Protein AF-A0A3C0SQT7-F1 (afdb_monomer)

pLDDT: mean 97.89, std 1.51, range [87.38, 98.88]

Structure (mmCIF, N/CA/C/O backbone):
data_AF-A0A3C0SQT7-F1
#
_entry.id   AF-A0A3C0SQT7-F1
#
loop_
_atom_site.group_PDB
_atom_site.id
_atom_site.type_symbol
_atom_site.label_atom_id
_atom_site.label_alt_id
_atom_site.label_comp_id
_atom_site.label_asym_id
_atom_site.label_entity_id
_atom_site.label_seq_id
_atom_site.pdbx_PDB_ins_code
_atom_site.Cartn_x
_atom_site.Cartn_y
_atom_site.Cartn_z
_atom_site.occupancy
_atom_site.B_iso_or_equiv
_atom_site.auth_seq_id
_atom_site.auth_comp_id
_atom_site.auth_asym_id
_atom_site.auth_atom_id
_atom_site.pdbx_PDB_model_num
ATOM 1 N N . MET A 1 1 ? -16.735 1.673 13.187 1.00 87.38 1 MET A N 1
ATOM 2 C CA . MET A 1 1 ? -15.545 1.034 12.610 1.00 87.38 1 MET A CA 1
ATOM 3 C C . MET A 1 1 ? -15.595 1.122 11.094 1.00 87.38 1 MET A C 1
ATOM 5 O O . MET A 1 1 ? -16.348 0.383 10.459 1.00 87.38 1 MET A O 1
ATOM 9 N N . LEU A 1 2 ? -14.844 2.061 10.519 1.00 97.69 2 LEU A N 1
ATOM 10 C CA . LEU A 1 2 ? -14.677 2.202 9.072 1.00 97.69 2 LEU A CA 1
ATOM 11 C C . LEU A 1 2 ? -13.534 1.293 8.607 1.00 97.69 2 LEU A C 1
ATOM 13 O O . LEU A 1 2 ? -12.443 1.322 9.170 1.00 97.69 2 LEU A O 1
ATOM 17 N N . LYS A 1 3 ? -13.774 0.491 7.572 1.00 98.12 3 LYS A N 1
ATOM 18 C CA . LYS A 1 3 ? -12.757 -0.387 6.983 1.00 98.12 3 LYS A CA 1
ATOM 19 C C . LYS A 1 3 ? -12.244 0.231 5.697 1.00 98.12 3 LYS A C 1
ATOM 21 O O . LYS A 1 3 ? -13.047 0.627 4.854 1.00 98.12 3 LYS A O 1
ATOM 26 N N . VAL A 1 4 ? -10.927 0.295 5.548 1.00 98.12 4 VAL A N 1
ATOM 27 C CA . VAL A 1 4 ? -10.284 0.901 4.381 1.00 98.12 4 VAL A CA 1
ATO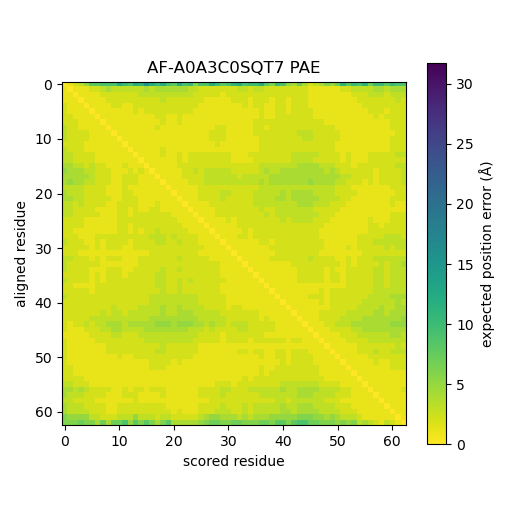M 28 C C . VAL A 1 4 ? -9.250 -0.030 3.766 1.00 98.12 4 VAL A C 1
ATOM 30 O O . VAL A 1 4 ? -8.650 -0.871 4.438 1.00 98.12 4 VAL A O 1
ATOM 33 N N . VAL A 1 5 ? -9.036 0.152 2.469 1.00 98.50 5 VAL A N 1
ATOM 34 C CA . VAL A 1 5 ? -7.926 -0.442 1.728 1.00 98.50 5 VAL A CA 1
ATOM 35 C C . VAL A 1 5 ? -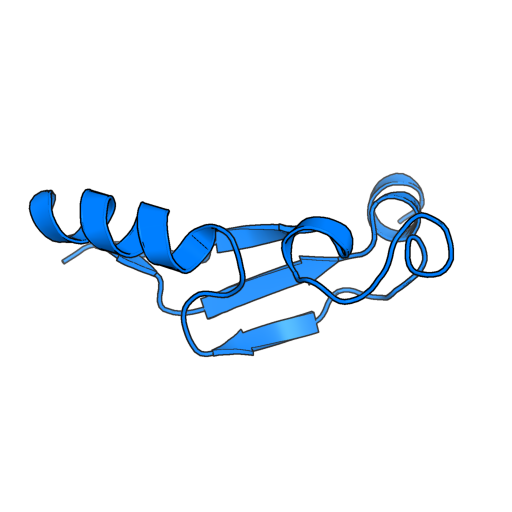6.890 0.650 1.502 1.00 98.50 5 VAL A C 1
ATOM 37 O O . VAL A 1 5 ? -7.234 1.753 1.082 1.00 98.50 5 VAL A O 1
ATOM 40 N N . HIS A 1 6 ? -5.629 0.352 1.796 1.00 98.62 6 HIS A N 1
ATOM 41 C CA . HIS A 1 6 ? -4.522 1.274 1.570 1.00 98.62 6 HIS A CA 1
ATOM 42 C C . HIS A 1 6 ? -3.851 0.939 0.239 1.00 98.62 6 HIS A C 1
ATOM 44 O O . HIS A 1 6 ? -3.412 -0.186 0.040 1.00 98.62 6 HIS A O 1
ATOM 50 N N . TYR A 1 7 ? -3.787 1.888 -0.686 1.00 98.44 7 TYR A N 1
ATOM 51 C CA . TYR A 1 7 ? -3.045 1.711 -1.932 1.00 98.44 7 TYR A CA 1
ATOM 52 C C . TYR A 1 7 ? -1.645 2.305 -1.789 1.00 98.44 7 TYR A C 1
ATOM 54 O O . TYR A 1 7 ? -1.514 3.439 -1.329 1.00 98.44 7 TYR A O 1
ATOM 62 N N . ILE A 1 8 ? -0.621 1.562 -2.202 1.00 98.56 8 ILE A N 1
ATOM 63 C CA . ILE A 1 8 ? 0.767 2.033 -2.261 1.00 98.56 8 ILE A CA 1
ATOM 64 C C . ILE A 1 8 ? 1.472 1.499 -3.508 1.00 98.56 8 ILE A C 1
ATOM 66 O O . ILE A 1 8 ? 1.030 0.525 -4.114 1.00 98.56 8 ILE A O 1
ATOM 70 N N . ASN A 1 9 ? 2.598 2.111 -3.864 1.00 98.56 9 ASN A N 1
ATOM 71 C CA . ASN A 1 9 ? 3.435 1.614 -4.947 1.00 98.56 9 ASN A CA 1
ATOM 72 C C . ASN A 1 9 ? 4.402 0.500 -4.497 1.00 98.56 9 ASN A C 1
ATOM 74 O O . ASN A 1 9 ? 4.518 0.185 -3.305 1.00 98.56 9 ASN A O 1
ATOM 78 N N . GLN A 1 10 ? 5.135 -0.080 -5.449 1.00 98.56 10 GLN A N 1
ATOM 79 C CA . GLN A 1 10 ? 6.132 -1.131 -5.217 1.00 98.56 10 GLN A CA 1
ATOM 80 C C . GLN A 1 10 ? 7.237 -0.714 -4.235 1.00 98.56 10 GLN A C 1
ATOM 82 O O . GLN A 1 10 ? 7.715 -1.542 -3.452 1.00 98.56 10 GLN A O 1
ATOM 87 N N . PHE A 1 11 ? 7.622 0.566 -4.252 1.00 98.38 11 PHE A N 1
ATOM 88 C CA . PHE A 1 11 ? 8.700 1.092 -3.422 1.00 98.38 11 PHE A CA 1
ATOM 89 C C . PHE A 1 11 ? 8.285 1.131 -1.952 1.00 98.38 11 PHE A C 1
ATOM 91 O O . PHE A 1 11 ? 8.941 0.533 -1.097 1.00 98.38 11 PHE A O 1
ATOM 98 N N . TYR A 1 12 ? 7.140 1.748 -1.649 1.00 98.38 12 TYR A N 1
ATOM 99 C CA . TYR A 1 12 ? 6.596 1.786 -0.290 1.00 98.38 12 TYR A CA 1
ATOM 100 C C . TYR A 1 12 ? 6.174 0.403 0.217 1.00 98.38 12 TYR A C 1
ATOM 102 O O . TYR A 1 12 ? 6.143 0.179 1.429 1.00 98.38 12 TYR A O 1
ATOM 110 N N . ALA A 1 13 ? 5.888 -0.536 -0.686 1.00 98.19 13 ALA A N 1
ATOM 111 C CA . ALA A 1 13 ? 5.644 -1.932 -0.347 1.00 98.19 13 ALA A CA 1
ATOM 112 C C . ALA A 1 13 ? 6.920 -2.741 -0.041 1.00 98.19 13 ALA A C 1
ATOM 114 O O . ALA A 1 13 ? 6.815 -3.890 0.397 1.00 98.19 13 ALA A O 1
ATOM 115 N N . GLY A 1 14 ? 8.113 -2.175 -0.264 1.00 97.88 14 GLY A N 1
ATOM 116 C CA . GLY A 1 14 ? 9.396 -2.851 -0.060 1.00 97.88 14 GLY A CA 1
ATOM 117 C C . GLY A 1 14 ? 9.698 -3.941 -1.094 1.00 97.88 14 GLY A C 1
ATOM 118 O O . GLY A 1 14 ? 10.443 -4.869 -0.791 1.00 97.88 14 GLY A O 1
ATOM 119 N N . ILE A 1 15 ? 9.098 -3.868 -2.289 1.00 97.94 15 ILE A N 1
ATOM 120 C CA . ILE A 1 15 ? 9.286 -4.859 -3.362 1.00 97.94 15 ILE A CA 1
ATOM 121 C C . ILE A 1 15 ? 10.539 -4.554 -4.198 1.00 97.94 15 ILE A C 1
ATOM 123 O O . ILE A 1 15 ? 11.209 -5.482 -4.649 1.00 97.94 15 ILE A O 1
ATOM 127 N N . GLY A 1 16 ? 10.861 -3.274 -4.393 1.00 97.94 16 GLY A N 1
ATOM 128 C CA . GLY A 1 16 ? 12.006 -2.808 -5.179 1.00 97.94 16 GLY A CA 1
ATOM 129 C C . GLY A 1 16 ? 11.825 -1.366 -5.648 1.00 97.94 16 GLY A C 1
ATOM 130 O O . GLY A 1 16 ? 10.815 -0.739 -5.331 1.00 97.94 16 GLY A O 1
ATOM 131 N N . GLY A 1 17 ? 12.810 -0.836 -6.367 1.00 97.88 17 GLY A N 1
ATOM 132 C CA . GLY A 1 17 ? 12.774 0.496 -6.970 1.00 97.88 17 GLY A CA 1
ATOM 133 C C . GLY A 1 17 ? 12.181 0.485 -8.381 1.00 97.88 17 GLY A C 1
ATOM 134 O O . GLY A 1 17 ? 11.175 -0.178 -8.650 1.00 97.88 17 GLY A O 1
ATOM 135 N N . GLU A 1 18 ? 12.820 1.228 -9.284 1.00 97.56 18 GLU A N 1
ATOM 136 C CA . GLU A 1 18 ? 12.448 1.329 -10.703 1.00 97.56 18 GLU A CA 1
ATOM 137 C C . GLU A 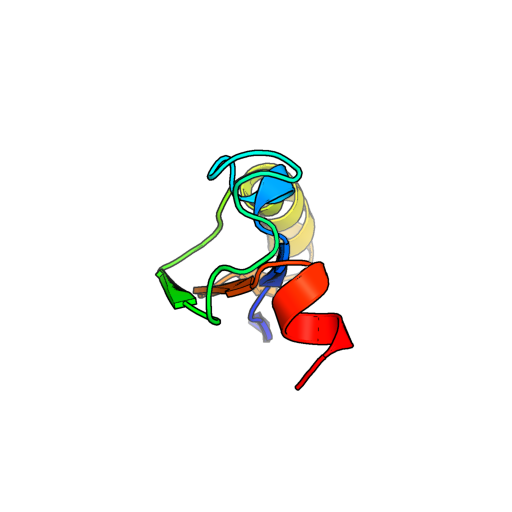1 18 ? 12.44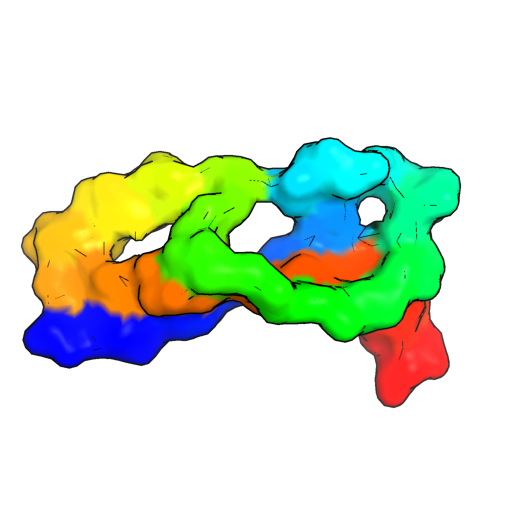0 -0.039 -11.402 1.00 97.56 18 GLU A C 1
ATOM 139 O O . GLU A 1 18 ? 11.586 -0.316 -12.235 1.00 97.56 18 GLU A O 1
ATOM 144 N N . GLU A 1 19 ? 13.319 -0.963 -11.004 1.00 98.12 19 GLU A N 1
ATOM 145 C CA . GLU A 1 19 ? 13.393 -2.316 -11.570 1.00 98.12 19 GLU A CA 1
ATOM 146 C C . GLU A 1 19 ? 12.154 -3.181 -11.278 1.00 98.12 19 GLU A C 1
ATOM 148 O O . GLU A 1 19 ? 12.017 -4.286 -11.812 1.00 98.12 19 GLU A O 1
ATOM 153 N N . LYS A 1 20 ? 11.266 -2.699 -10.401 1.00 98.38 20 LYS A N 1
ATOM 154 C CA . LYS A 1 20 ? 9.973 -3.303 -10.067 1.00 98.38 20 LYS A CA 1
ATOM 155 C C . LYS A 1 20 ? 8.788 -2.385 -10.382 1.00 98.38 20 LYS A C 1
ATOM 157 O O . LYS A 1 20 ? 7.673 -2.710 -9.982 1.00 98.38 20 LYS A O 1
ATOM 162 N N . ALA A 1 21 ? 8.984 -1.275 -11.092 1.00 98.31 21 ALA A N 1
ATOM 163 C CA . ALA A 1 21 ? 7.905 -0.337 -11.405 1.00 98.31 21 ALA A CA 1
ATOM 164 C C . ALA A 1 21 ? 6.836 -0.913 -12.359 1.00 98.31 21 ALA A C 1
ATOM 166 O O . ALA A 1 21 ? 5.732 -0.380 -12.425 1.00 98.31 21 ALA A O 1
ATOM 167 N N . ASP A 1 22 ? 7.108 -2.041 -13.023 1.00 98.38 22 ASP A N 1
ATOM 168 C CA . ASP A 1 22 ? 6.175 -2.697 -13.956 1.00 98.38 22 ASP A CA 1
ATOM 169 C C . ASP A 1 22 ? 5.348 -3.836 -13.329 1.00 98.38 22 ASP A C 1
ATOM 171 O O . ASP A 1 22 ? 4.647 -4.569 -14.036 1.00 98.38 22 ASP A O 1
ATOM 175 N N . ILE A 1 23 ? 5.443 -4.061 -12.011 1.00 98.50 23 ILE A N 1
ATOM 176 C CA . ILE A 1 23 ? 4.671 -5.141 -11.382 1.00 98.50 23 ILE A CA 1
ATOM 177 C C . ILE A 1 23 ? 3.167 -4.868 -11.489 1.00 98.50 23 ILE A C 1
ATOM 179 O O . ILE A 1 23 ? 2.687 -3.758 -11.253 1.00 98.50 23 ILE A O 1
ATOM 183 N N . LYS A 1 24 ? 2.414 -5.925 -11.796 1.00 98.56 24 LYS A N 1
ATOM 184 C CA . LYS A 1 24 ? 0.951 -5.884 -11.820 1.00 98.56 24 LYS A CA 1
ATOM 185 C C . LYS A 1 24 ? 0.385 -5.615 -10.419 1.00 98.56 24 LYS A C 1
ATOM 187 O O . LYS A 1 24 ? 1.037 -5.974 -9.436 1.00 98.56 24 LYS A O 1
ATOM 192 N N . PRO A 1 25 ? -0.844 -5.077 -10.323 1.00 98.38 25 PRO A N 1
ATOM 193 C CA . PRO A 1 25 ? -1.540 -4.937 -9.060 1.00 98.38 25 PRO A CA 1
ATOM 194 C C . PRO A 1 25 ? -1.627 -6.271 -8.312 1.00 98.38 25 PRO A C 1
ATOM 196 O O . PRO A 1 25 ? -2.069 -7.277 -8.871 1.00 98.38 25 PRO A O 1
ATOM 199 N N . GLU A 1 26 ? -1.262 -6.265 -7.036 1.00 98.50 26 GLU A N 1
ATOM 200 C CA . GLU A 1 26 ? -1.478 -7.365 -6.103 1.00 98.50 26 GLU A CA 1
ATOM 201 C C . GLU A 1 26 ? -2.125 -6.865 -4.808 1.00 98.50 26 GLU A C 1
ATOM 203 O O . GLU A 1 26 ? -2.043 -5.689 -4.451 1.00 98.50 26 GLU A O 1
ATOM 208 N N . VAL A 1 27 ? -2.790 -7.772 -4.096 1.00 98.69 27 VAL A N 1
ATOM 209 C CA . VAL A 1 27 ? -3.427 -7.488 -2.807 1.00 98.69 27 VAL A CA 1
ATOM 210 C C . VAL A 1 27 ? -2.700 -8.273 -1.728 1.00 98.69 27 VAL A C 1
ATOM 212 O O . VAL A 1 27 ? -2.451 -9.468 -1.887 1.00 98.69 27 VAL A O 1
ATOM 215 N N . ARG A 1 28 ? -2.404 -7.618 -0.607 1.00 98.44 28 ARG A N 1
ATOM 216 C CA . ARG A 1 28 ? -1.927 -8.263 0.619 1.00 98.44 28 ARG A CA 1
ATOM 217 C C . ARG A 1 28 ? -2.890 -7.969 1.761 1.00 98.44 28 ARG A C 1
ATOM 219 O O . ARG A 1 28 ? -3.377 -6.846 1.891 1.00 98.44 28 ARG A O 1
ATOM 226 N N . GLU A 1 29 ? -3.175 -8.977 2.579 1.00 98.44 29 GLU A N 1
ATOM 227 C CA . GLU A 1 29 ? -4.013 -8.805 3.769 1.00 98.44 29 GLU A CA 1
ATOM 228 C C . GLU A 1 29 ? -3.327 -7.896 4.799 1.00 98.44 29 GLU A C 1
ATOM 230 O O . GLU A 1 29 ? -2.119 -7.983 5.025 1.00 98.44 29 GLU A O 1
ATOM 235 N N . GLY A 1 30 ? -4.111 -7.018 5.430 1.00 98.00 30 GLY A N 1
ATOM 236 C CA . GLY A 1 30 ? -3.618 -6.051 6.406 1.00 98.00 30 GLY A CA 1
ATOM 237 C C . GLY A 1 30 ? -2.794 -4.908 5.804 1.00 98.00 30 GLY A C 1
ATOM 238 O O . GLY A 1 30 ? -2.886 -4.578 4.620 1.00 98.00 30 GLY A O 1
ATOM 239 N N . PHE A 1 31 ? -2.010 -4.249 6.657 1.00 98.12 31 PHE A N 1
ATOM 240 C CA . PHE A 1 31 ? -1.145 -3.139 6.262 1.00 98.12 31 PHE A CA 1
ATOM 241 C C . PHE A 1 31 ? 0.213 -3.628 5.738 1.00 98.12 31 PHE A C 1
ATOM 243 O O . PHE A 1 31 ? 0.770 -4.609 6.227 1.00 98.12 31 PHE A O 1
ATOM 250 N N . VAL A 1 32 ? 0.800 -2.877 4.807 1.00 98.38 32 VAL A N 1
ATOM 251 C CA . VAL A 1 32 ? 2.171 -3.083 4.315 1.00 98.38 32 VAL A CA 1
ATOM 252 C C . VAL A 1 32 ? 2.946 -1.765 4.382 1.00 98.38 32 VAL A C 1
ATOM 254 O O . VAL A 1 32 ? 2.376 -0.687 4.190 1.00 98.38 32 VAL A O 1
ATOM 257 N N . GLY A 1 33 ? 4.244 -1.850 4.690 1.00 97.50 33 GLY A N 1
ATOM 258 C CA . GLY A 1 33 ? 5.167 -0.713 4.693 1.00 97.50 33 GLY A CA 1
ATOM 259 C C . GLY A 1 33 ? 4.687 0.451 5.577 1.00 97.50 33 GLY A C 1
ATOM 260 O O . GLY A 1 33 ? 4.404 0.233 6.761 1.00 97.50 33 GLY A O 1
ATOM 261 N N . PRO A 1 34 ? 4.547 1.681 5.040 1.00 98.00 34 PRO A N 1
ATOM 262 C CA . PRO A 1 34 ? 4.100 2.842 5.817 1.00 98.00 34 PRO A CA 1
ATOM 263 C C . PRO A 1 34 ? 2.680 2.683 6.391 1.00 98.00 34 PRO A C 1
ATOM 265 O O . PRO A 1 34 ? 2.310 3.387 7.334 1.00 98.00 34 PRO A O 1
ATOM 268 N N . GLY A 1 35 ? 1.904 1.713 5.888 1.00 97.88 35 GLY A N 1
ATOM 269 C CA . GLY A 1 35 ? 0.594 1.357 6.419 1.00 97.88 35 GLY A CA 1
ATOM 270 C C . GLY A 1 35 ? 0.610 0.971 7.902 1.00 97.88 35 GLY A C 1
ATOM 271 O O . GLY A 1 35 ? -0.394 1.187 8.568 1.00 97.88 35 GLY A O 1
ATOM 272 N N . LEU A 1 36 ? 1.722 0.464 8.458 1.00 97.81 36 LEU A N 1
ATOM 273 C CA . LEU A 1 36 ? 1.817 0.155 9.895 1.00 97.81 36 LEU A CA 1
ATOM 274 C C . LEU A 1 36 ? 1.606 1.411 10.756 1.00 97.81 36 LEU A C 1
ATOM 276 O O . LEU A 1 36 ? 0.788 1.411 11.679 1.00 97.81 36 LEU A O 1
ATOM 280 N N . GLY A 1 37 ? 2.336 2.484 10.441 1.00 97.94 37 GLY A N 1
ATOM 281 C CA . GLY A 1 37 ? 2.237 3.752 11.161 1.00 97.94 37 GLY A CA 1
ATOM 282 C C . GLY A 1 37 ? 0.878 4.411 10.948 1.00 97.94 37 GLY A C 1
ATOM 283 O O . GLY A 1 37 ? 0.230 4.820 11.913 1.00 97.94 37 GLY A O 1
ATOM 284 N N . LEU A 1 38 ? 0.410 4.431 9.695 1.00 98.00 38 LEU A N 1
ATOM 285 C CA . LEU A 1 38 ? -0.905 4.964 9.343 1.00 98.00 38 LEU A CA 1
ATOM 286 C C . LEU A 1 38 ? -2.032 4.227 10.081 1.00 98.00 38 LEU A C 1
ATOM 288 O O . LEU A 1 38 ? -2.884 4.87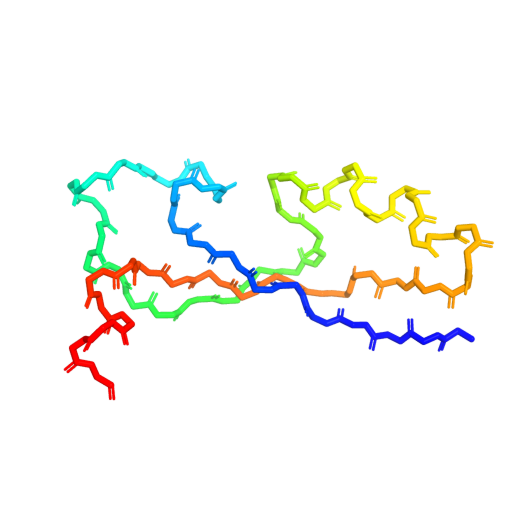7 10.677 1.00 98.00 38 LEU A O 1
ATOM 292 N N . ASN A 1 39 ? -2.007 2.892 10.124 1.00 97.50 39 ASN A N 1
ATOM 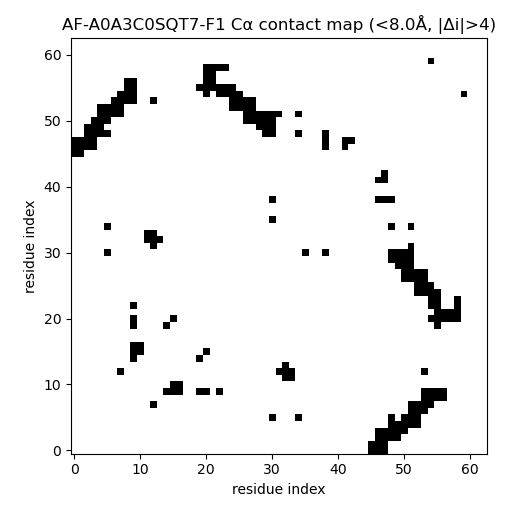293 C CA . ASN A 1 39 ? -2.996 2.087 10.843 1.00 97.50 39 ASN A CA 1
ATOM 294 C C . ASN A 1 39 ? -3.029 2.428 12.342 1.00 97.50 39 ASN A C 1
ATOM 296 O O . ASN A 1 39 ? -4.096 2.475 12.943 1.00 97.50 39 ASN A O 1
ATOM 300 N N . GLY A 1 40 ? -1.874 2.708 12.956 1.00 97.44 40 GLY A N 1
ATOM 301 C CA . GLY A 1 40 ? -1.803 3.149 14.352 1.00 97.44 40 GLY A CA 1
ATOM 302 C C . GLY A 1 40 ? -2.470 4.506 14.606 1.00 97.44 40 GLY A C 1
ATOM 303 O O . GLY A 1 40 ? -3.074 4.703 15.660 1.00 97.44 40 GLY A O 1
ATOM 304 N N . LEU A 1 41 ? -2.388 5.435 13.648 1.00 98.00 41 LEU A N 1
ATOM 305 C CA . LEU A 1 41 ? -3.084 6.724 13.716 1.00 98.00 41 LEU A CA 1
ATOM 306 C C . LEU A 1 41 ? -4.587 6.555 13.467 1.00 98.00 41 LEU A C 1
ATOM 308 O O . LEU A 1 41 ? -5.388 7.037 14.260 1.00 98.00 41 LEU A O 1
ATOM 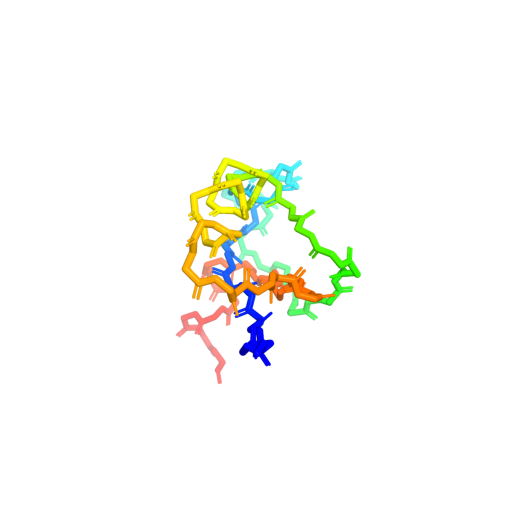312 N N . LEU A 1 42 ? -4.953 5.808 12.425 1.00 97.56 42 LEU A N 1
ATOM 313 C CA . LEU A 1 42 ? -6.334 5.537 12.019 1.00 97.56 42 LEU A CA 1
ATOM 314 C C . LEU A 1 42 ? -7.147 4.808 13.093 1.00 97.56 42 LEU A C 1
ATOM 316 O O . LEU A 1 42 ? -8.317 5.122 13.297 1.00 97.56 42 LEU A O 1
ATOM 320 N N . LYS A 1 43 ? -6.520 3.904 13.852 1.00 95.69 43 LYS A N 1
ATOM 321 C CA . LYS A 1 43 ? -7.177 3.222 14.975 1.00 95.69 43 LYS A CA 1
ATOM 322 C C . LYS A 1 43 ? -7.719 4.179 16.038 1.00 95.69 43 LYS A C 1
ATOM 324 O O . LYS A 1 43 ? -8.701 3.841 16.691 1.00 95.69 43 LYS A O 1
ATOM 329 N N . LYS A 1 44 ? -7.112 5.360 16.218 1.00 97.25 44 LYS A N 1
ATOM 330 C CA . LYS A 1 44 ? -7.610 6.386 17.158 1.00 97.25 44 LYS A CA 1
ATOM 331 C C . LYS A 1 44 ? -8.940 6.994 16.702 1.00 97.25 44 LYS A C 1
ATOM 333 O O . LYS A 1 44 ? -9.687 7.487 17.535 1.00 97.25 44 LYS A O 1
ATOM 338 N N . GLU A 1 45 ? -9.227 6.898 15.407 1.00 97.50 45 GLU A N 1
ATOM 339 C CA . GLU A 1 45 ? -10.424 7.412 14.739 1.00 97.50 45 GLU A CA 1
ATOM 340 C C . GLU A 1 45 ? -11.431 6.288 14.401 1.00 97.50 45 GLU A C 1
ATOM 342 O O . GLU A 1 45 ? -12.317 6.481 13.574 1.00 97.50 45 GLU A O 1
ATOM 347 N N . ASP A 1 46 ? -11.298 5.093 15.000 1.00 97.25 46 ASP A N 1
ATOM 348 C CA . ASP A 1 46 ? -12.137 3.912 14.706 1.00 97.25 46 ASP A CA 1
ATOM 349 C C . ASP A 1 46 ? -12.116 3.508 13.208 1.00 97.25 46 ASP A C 1
ATOM 351 O O . ASP A 1 46 ? -13.123 3.095 12.615 1.00 97.25 46 ASP A O 1
ATOM 355 N N . VAL A 1 47 ? -10.934 3.634 12.588 1.00 98.31 47 VAL A N 1
ATOM 356 C CA . VAL A 1 47 ? -10.640 3.221 11.208 1.00 98.31 47 VAL A CA 1
ATOM 357 C C . VAL A 1 47 ? -9.581 2.109 11.190 1.00 98.31 47 VAL A C 1
ATOM 359 O O . VAL A 1 47 ? -8.574 2.180 11.894 1.00 98.31 47 VAL A O 1
ATOM 362 N N . GLU A 1 48 ? -9.782 1.088 10.353 1.00 97.50 48 GLU A N 1
ATOM 363 C CA . GLU A 1 48 ? -8.885 -0.067 10.214 1.00 97.50 48 GLU A CA 1
ATOM 364 C C . GLU A 1 48 ? -8.465 -0.293 8.754 1.00 97.50 48 GLU A C 1
ATOM 366 O O . GLU A 1 48 ? -9.314 -0.379 7.861 1.00 97.50 48 GLU A O 1
ATOM 371 N N . ILE A 1 49 ? -7.157 -0.453 8.516 1.00 98.44 49 ILE A N 1
ATOM 372 C CA . ILE A 1 49 ? -6.636 -0.941 7.231 1.00 98.44 49 ILE A CA 1
ATOM 373 C C . ILE A 1 49 ? -6.796 -2.462 7.186 1.00 98.44 49 ILE A C 1
ATOM 375 O O . ILE A 1 49 ? -6.078 -3.182 7.8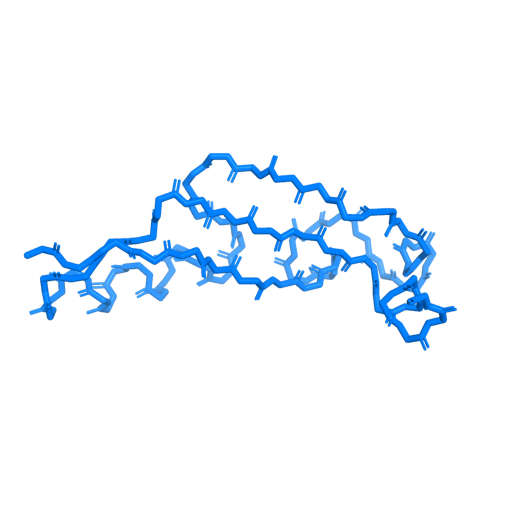80 1.00 98.44 49 ILE A O 1
ATOM 379 N N . VAL A 1 50 ? -7.710 -2.950 6.346 1.00 98.38 50 VAL A N 1
ATOM 380 C CA . VAL A 1 50 ? -7.998 -4.392 6.228 1.00 98.38 50 VAL A CA 1
ATOM 381 C C . VAL A 1 50 ? -7.188 -5.081 5.131 1.00 98.38 50 VAL A C 1
ATOM 383 O O . VAL A 1 50 ? -6.973 -6.289 5.188 1.00 98.38 50 VAL A O 1
ATOM 386 N N . ALA A 1 51 ? -6.715 -4.321 4.145 1.00 98.69 51 ALA A N 1
ATOM 387 C CA . ALA A 1 51 ? -5.867 -4.815 3.070 1.00 98.69 51 ALA A CA 1
ATOM 388 C C . ALA A 1 51 ? -5.023 -3.684 2.480 1.00 98.69 51 ALA A C 1
ATOM 390 O O . ALA A 1 51 ? -5.372 -2.502 2.589 1.00 98.69 51 ALA A O 1
ATOM 391 N N . THR A 1 52 ? -3.943 -4.067 1.808 1.00 98.88 52 THR A N 1
ATOM 392 C CA . THR A 1 52 ? -3.110 -3.172 1.015 1.00 98.88 52 THR A CA 1
ATOM 393 C C . THR A 1 52 ? -3.126 -3.618 -0.442 1.00 98.88 52 THR A C 1
ATOM 395 O O . THR A 1 52 ? -2.851 -4.782 -0.733 1.00 98.88 52 THR A O 1
ATOM 398 N N . VAL A 1 53 ? -3.436 -2.697 -1.352 1.00 98.75 53 VAL A N 1
ATOM 399 C CA . VAL A 1 53 ? -3.245 -2.888 -2.795 1.00 98.75 53 VAL A CA 1
ATOM 400 C C . VAL A 1 53 ? -1.890 -2.306 -3.159 1.00 98.75 53 VAL A C 1
ATOM 402 O O . VAL A 1 53 ? -1.568 -1.187 -2.763 1.00 98.75 53 VAL A O 1
ATOM 405 N N . ILE A 1 54 ? -1.103 -3.071 -3.901 1.00 98.81 54 ILE A N 1
ATOM 406 C CA . ILE A 1 54 ? 0.234 -2.689 -4.334 1.00 98.81 54 ILE A CA 1
ATOM 407 C C . ILE A 1 54 ? 0.268 -2.748 -5.850 1.00 98.81 54 ILE A C 1
ATOM 409 O O . ILE A 1 54 ? -0.125 -3.761 -6.415 1.00 98.81 54 ILE A O 1
ATOM 413 N N . CYS A 1 55 ? 0.749 -1.702 -6.510 1.00 98.75 55 CYS A N 1
ATOM 414 C CA . CYS A 1 55 ? 0.980 -1.712 -7.952 1.00 98.75 55 CYS A CA 1
ATOM 415 C C . CYS A 1 55 ? 2.287 -0.990 -8.273 1.00 98.75 55 CYS A C 1
ATOM 417 O O . CYS A 1 55 ? 2.675 -0.069 -7.560 1.00 98.75 55 CYS A O 1
ATOM 419 N N . GLY A 1 56 ? 2.980 -1.414 -9.325 1.00 98.69 56 GLY A N 1
ATOM 420 C CA . GLY A 1 56 ? 4.131 -0.677 -9.820 1.00 98.69 56 GLY A CA 1
ATOM 421 C C . GLY A 1 56 ? 3.714 0.669 -10.421 1.00 98.69 56 GLY A C 1
ATOM 422 O O . GLY A 1 56 ? 2.666 0.748 -11.067 1.00 98.69 56 GLY A O 1
ATOM 423 N N . ASP A 1 57 ? 4.515 1.716 -10.201 1.00 98.25 57 ASP A N 1
ATOM 424 C CA . ASP A 1 57 ? 4.225 3.067 -10.709 1.00 98.25 57 ASP A CA 1
ATOM 425 C C . ASP A 1 57 ? 4.093 3.108 -12.241 1.00 98.25 57 ASP A C 1
ATOM 427 O O . ASP A 1 57 ? 3.126 3.673 -12.755 1.00 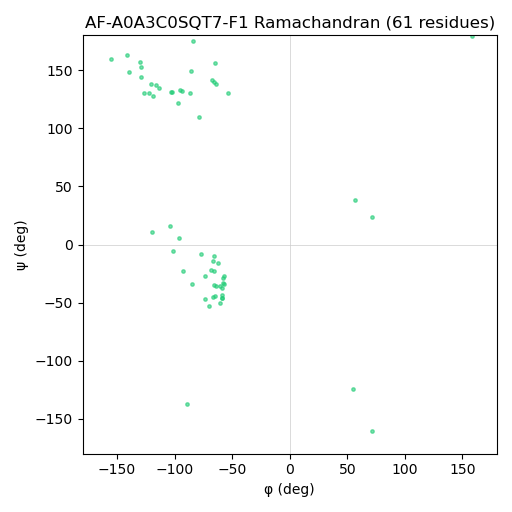98.25 57 ASP A O 1
ATOM 431 N N . SER A 1 58 ? 5.013 2.467 -12.973 1.00 98.38 58 SER A N 1
ATOM 432 C CA . SER A 1 58 ? 4.961 2.386 -14.440 1.00 98.38 58 SER A CA 1
ATOM 433 C C . SER A 1 58 ? 3.746 1.593 -14.910 1.00 98.38 58 SER A C 1
ATOM 435 O O . SER A 1 58 ? 3.008 2.058 -15.774 1.00 98.38 58 SER A O 1
ATOM 437 N N . TYR A 1 59 ? 3.458 0.444 -14.282 1.00 98.56 59 TYR A N 1
ATOM 438 C CA . TYR A 1 59 ? 2.277 -0.345 -14.641 1.00 98.56 59 TYR A CA 1
ATOM 439 C C . TYR A 1 59 ? 0.981 0.461 -14.475 1.00 98.56 59 TYR A C 1
ATOM 441 O O . TYR A 1 59 ? 0.119 0.414 -15.353 1.00 98.56 59 TYR A O 1
ATOM 449 N N . PHE A 1 60 ? 0.855 1.206 -13.370 1.00 97.81 60 PHE A N 1
ATOM 450 C CA . PHE A 1 60 ? -0.302 2.060 -13.090 1.00 97.81 60 PHE A CA 1
ATOM 451 C C . PHE A 1 60 ? -0.431 3.229 -14.075 1.00 97.81 60 PHE A C 1
ATOM 453 O O . PHE A 1 60 ? -1.541 3.630 -14.405 1.00 97.81 60 PHE A O 1
ATOM 460 N N . ALA A 1 61 ? 0.684 3.799 -14.536 1.00 97.62 61 ALA A N 1
ATOM 461 C CA . ALA A 1 61 ? 0.664 4.897 -15.499 1.00 97.62 61 ALA A CA 1
ATOM 462 C C . ALA A 1 61 ? 0.283 4.443 -16.921 1.00 97.62 61 ALA A C 1
ATOM 464 O O . ALA A 1 61 ? -0.234 5.242 -17.703 1.00 97.62 61 ALA A O 1
ATOM 465 N N . GLU A 1 62 ? 0.551 3.181 -17.261 1.00 97.75 62 GLU A N 1
ATOM 466 C CA . GLU A 1 62 ? 0.437 2.655 -18.624 1.00 97.75 62 GLU A CA 1
ATOM 467 C C . GLU A 1 62 ? -0.836 1.822 -18.896 1.00 97.75 62 GLU A C 1
ATOM 469 O O . GLU A 1 62 ? -1.053 1.436 -20.047 1.00 97.75 62 GLU A O 1
ATOM 474 N N . ASN A 1 63 ? -1.683 1.541 -17.891 1.00 94.19 63 ASN A N 1
ATOM 475 C CA . ASN A 1 63 ? -2.880 0.677 -18.002 1.00 94.19 63 ASN A CA 1
ATOM 476 C C . ASN A 1 63 ? -4.107 1.257 -17.289 1.00 94.19 63 ASN A C 1
ATOM 478 O O . ASN A 1 63 ? -5.231 1.003 -17.783 1.00 94.19 63 ASN A O 1
#

Solvent-accessible surface area (backbone atoms only — not comparable to full-atom values): 3450 Å² total; per-residue (Å²): 122,49,78,42,72,44,76,46,38,26,55,57,57,72,74,37,58,79,95,36,18,67,39,71,77,45,79,44,81,30,58,53,56,68,36,56,61,51,36,62,57,34,48,79,73,45,28,43,50,59,24,22,40,35,29,7,61,54,36,65,75,75,109

Foldseek 3Di:
DAEDEAEDECVQQVNDDPVQLQFAKDKDAFDGRCSVVVQVVVVVVVYGHGIYIYHRNVNVVPD

Mean predicted aligned error: 2.01 Å

Radius of gyration: 12.41 Å; Cα contacts (8 Å, |Δi|>4): 113; chains: 1; bounding box: 29×16×36 Å

Secondary structure (DSSP, 8-state):
-EEEEEEEETTTTTS-SGGGTTPPPEEEES--TTHHHHHHHHGGGTEEEEEEEEE-HHHHHH-

Nearest PDB structures (foldseek):
  5ekt-assembly1_A  TM=3.651E-01  e=6.591E+00  Vibrio cholerae O1 biovar El Tor str. N16961

Sequence (63 aa):
MLKVVHYINQFYAGIGGEEKADIKPEVREGFVGPGLGLNGLLKKEDVEIVATVICGDSYFAEN